Protein AF-A0AAD7HXZ3-F1 (afdb_monomer_lite)

Foldseek 3Di:
DDLVQLVVLQVVLVVCVVVLVLVSSLVSLVVSCVVPVPDPVSVVSNVVSVVSVPDPPPVPPPPDPPDDDDDDDDDPDDPDPDD

pLDDT: mean 72.45, std 17.19, range [43.94, 91.25]

Sequence (83 aa):
MCKACAQKFNERAGEHFRHGEYEQAVASYTSATGVDPTSAVYFSNLAAAYLNRKIPRCRQCSDRRAGAGSQVDQSTVPQSRGC

Secondary structure (DSSP, 8-state):
--HHHHHHHHHHHHHHHHTT-HHHHHHHHHHHHHH-TT-HHHHHHHHHHHHHHH----TT-TTSSS-----------------

Structure (mmCIF, N/CA/C/O backbone):
data_AF-A0AAD7HXZ3-F1
#
_entry.id   AF-A0AAD7HXZ3-F1
#
loop_
_atom_site.group_PDB
_atom_site.id
_atom_site.type_symbol
_atom_site.label_atom_id
_atom_site.label_alt_id
_atom_site.label_comp_id
_atom_site.label_asym_id
_atom_site.label_entity_id
_atom_site.label_seq_id
_atom_site.pdbx_PDB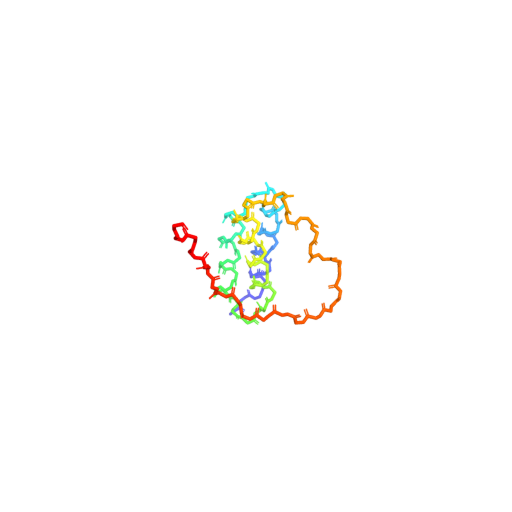_ins_code
_atom_site.Cartn_x
_atom_site.Cartn_y
_atom_site.Cartn_z
_atom_site.occupancy
_atom_site.B_iso_or_equiv
_atom_site.auth_seq_id
_atom_site.auth_comp_id
_atom_site.auth_asym_id
_atom_site.auth_atom_id
_atom_site.pdbx_PDB_model_num
ATOM 1 N N . MET A 1 1 ? 11.268 2.939 -17.098 1.00 54.91 1 MET A N 1
ATOM 2 C CA . MET A 1 1 ? 10.418 2.307 -16.064 1.00 54.91 1 MET A CA 1
ATOM 3 C C . MET A 1 1 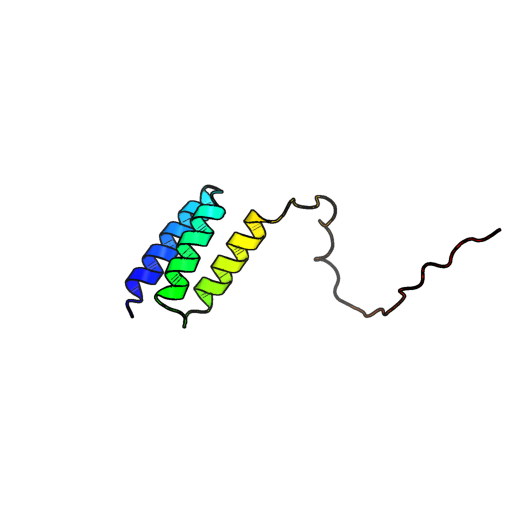? 11.162 1.117 -15.489 1.00 54.91 1 MET A C 1
ATOM 5 O O . MET A 1 1 ? 11.420 0.169 -16.219 1.00 54.91 1 MET A O 1
ATOM 9 N N . CYS A 1 2 ? 11.605 1.199 -14.235 1.00 69.50 2 CYS A N 1
ATOM 10 C CA . CYS A 1 2 ? 12.420 0.154 -13.618 1.00 69.50 2 CYS A CA 1
ATOM 11 C C . CYS A 1 2 ? 11.554 -0.678 -12.667 1.00 69.50 2 CYS A C 1
ATOM 13 O O . CYS A 1 2 ? 11.359 -0.310 -11.509 1.00 69.50 2 CYS A O 1
ATOM 15 N N . LYS A 1 3 ? 11.041 -1.810 -13.163 1.00 71.00 3 LYS A N 1
ATOM 16 C CA . LYS A 1 3 ? 10.234 -2.764 -12.379 1.00 71.00 3 LYS A CA 1
ATOM 17 C C . LYS A 1 3 ? 10.964 -3.250 -11.120 1.00 71.00 3 LYS A C 1
ATOM 19 O O . LYS A 1 3 ? 10.351 -3.413 -10.070 1.00 71.00 3 LYS A O 1
ATOM 24 N N . ALA A 1 4 ? 12.288 -3.387 -11.198 1.00 77.81 4 ALA A N 1
ATOM 25 C CA . ALA A 1 4 ? 13.131 -3.779 -10.070 1.00 77.81 4 ALA A CA 1
ATOM 26 C C . ALA A 1 4 ? 13.149 -2.734 -8.934 1.00 77.81 4 ALA A C 1
ATOM 28 O O . ALA A 1 4 ? 13.216 -3.096 -7.761 1.00 77.81 4 ALA A O 1
ATOM 29 N N . CYS A 1 5 ? 13.045 -1.437 -9.250 1.00 79.19 5 CYS A N 1
ATOM 30 C CA . CYS A 1 5 ? 12.943 -0.392 -8.228 1.00 79.19 5 CYS A CA 1
ATOM 31 C C . CYS A 1 5 ? 11.603 -0.475 -7.488 1.00 79.19 5 CYS A C 1
ATOM 33 O O . CYS A 1 5 ? 11.578 -0.404 -6.262 1.00 79.19 5 CYS A O 1
ATOM 35 N N . ALA A 1 6 ? 10.506 -0.685 -8.220 1.00 81.62 6 ALA A N 1
ATOM 36 C CA . ALA A 1 6 ? 9.177 -0.823 -7.631 1.00 81.62 6 ALA A CA 1
ATOM 37 C C . ALA A 1 6 ? 9.063 -2.073 -6.735 1.00 81.62 6 ALA A C 1
ATOM 39 O O . ALA A 1 6 ? 8.472 -2.006 -5.657 1.00 81.62 6 ALA A O 1
ATOM 40 N N . GLN A 1 7 ? 9.706 -3.186 -7.111 1.00 82.31 7 GLN A N 1
ATOM 41 C CA . GLN A 1 7 ? 9.803 -4.371 -6.250 1.00 82.31 7 GLN A CA 1
ATOM 42 C C . GLN A 1 7 ? 10.534 -4.089 -4.931 1.00 82.31 7 GLN A C 1
ATOM 44 O O . GLN A 1 7 ? 10.006 -4.434 -3.876 1.00 82.31 7 GLN A O 1
ATOM 49 N N . LYS A 1 8 ? 11.676 -3.386 -4.958 1.00 86.56 8 LYS A N 1
ATOM 50 C CA . LYS A 1 8 ? 12.392 -3.010 -3.723 1.00 86.56 8 LYS A CA 1
ATOM 51 C C . LYS A 1 8 ? 11.555 -2.132 -2.791 1.00 86.56 8 LYS A C 1
ATOM 53 O O . LYS A 1 8 ? 11.613 -2.296 -1.574 1.00 86.56 8 LYS A O 1
ATOM 58 N N . PHE A 1 9 ? 10.772 -1.201 -3.339 1.00 86.69 9 PHE A N 1
ATOM 59 C CA . PHE A 1 9 ? 9.857 -0.387 -2.534 1.00 86.69 9 PHE A CA 1
ATOM 60 C C . PHE A 1 9 ? 8.734 -1.224 -1.916 1.00 86.69 9 PHE A C 1
ATOM 62 O O . PHE A 1 9 ? 8.375 -0.991 -0.766 1.00 86.69 9 PHE A O 1
ATOM 69 N N . ASN A 1 10 ? 8.221 -2.223 -2.639 1.00 85.06 10 ASN A N 1
ATOM 70 C CA . ASN A 1 10 ? 7.211 -3.152 -2.132 1.00 85.06 10 ASN A CA 1
ATOM 71 C C . ASN A 1 10 ? 7.747 -4.031 -0.990 1.00 85.06 10 ASN A C 1
ATOM 73 O O . ASN A 1 10 ? 7.063 -4.212 0.012 1.00 85.06 10 ASN A O 1
ATOM 77 N N . GLU A 1 11 ? 8.976 -4.537 -1.107 1.00 88.31 11 GLU A N 1
ATOM 78 C CA . GLU A 1 11 ? 9.630 -5.316 -0.045 1.00 88.31 11 GLU A CA 1
ATOM 79 C C . GLU A 1 11 ? 9.827 -4.480 1.227 1.00 88.31 11 GLU A C 1
ATOM 81 O O . GLU A 1 11 ? 9.396 -4.893 2.306 1.00 88.31 11 GLU A O 1
ATOM 86 N N . ARG A 1 12 ? 10.368 -3.261 1.089 1.00 88.56 12 ARG A N 1
ATOM 87 C CA . ARG A 1 12 ? 10.516 -2.308 2.203 1.00 88.56 12 ARG A CA 1
ATOM 88 C C . ARG A 1 12 ? 9.183 -1.940 2.843 1.00 88.56 12 ARG A C 1
ATOM 90 O O . ARG A 1 12 ? 9.057 -1.941 4.063 1.00 88.56 12 ARG A O 1
ATOM 97 N N . ALA A 1 13 ? 8.169 -1.648 2.033 1.00 88.81 13 ALA A N 1
ATOM 98 C CA . ALA A 1 13 ? 6.841 -1.327 2.536 1.00 88.81 13 ALA A CA 1
ATOM 99 C C . ALA A 1 13 ? 6.212 -2.514 3.289 1.00 88.81 13 ALA A C 1
ATOM 101 O O . ALA A 1 13 ? 5.515 -2.312 4.281 1.00 88.81 13 ALA A O 1
ATOM 102 N N . GLY A 1 14 ? 6.496 -3.748 2.860 1.00 87.94 14 GLY A N 1
ATOM 103 C CA . GLY A 1 14 ? 6.113 -4.972 3.562 1.00 87.94 14 GLY A CA 1
ATOM 104 C C . GLY A 1 14 ? 6.841 -5.181 4.896 1.00 87.94 14 GLY A C 1
ATOM 105 O O . GLY A 1 14 ? 6.248 -5.723 5.828 1.00 87.94 14 GLY A O 1
ATOM 106 N N . GLU A 1 15 ? 8.099 -4.747 5.031 1.00 91.25 15 GLU A N 1
ATOM 107 C CA . GLU A 1 15 ? 8.774 -4.661 6.338 1.00 91.25 15 GLU A CA 1
ATOM 108 C C . GLU A 1 15 ? 8.089 -3.644 7.250 1.00 91.25 15 GLU A C 1
ATOM 110 O O . GLU A 1 15 ? 7.643 -4.019 8.332 1.00 91.25 15 GLU A O 1
ATOM 115 N N . HIS A 1 16 ? 7.903 -2.401 6.799 1.00 89.94 16 HIS A N 1
ATOM 116 C CA . HIS A 1 16 ? 7.227 -1.371 7.598 1.00 89.94 16 HIS A CA 1
ATOM 117 C C . HIS A 1 16 ? 5.813 -1.796 8.021 1.00 89.94 16 HIS A C 1
ATOM 119 O O . HIS A 1 16 ? 5.410 -1.582 9.163 1.00 89.94 16 HIS A O 1
ATOM 125 N N . PHE A 1 17 ? 5.073 -2.476 7.138 1.00 86.88 17 PHE A N 1
ATOM 126 C CA . PHE A 1 17 ? 3.758 -3.030 7.459 1.00 86.88 17 PHE A CA 1
ATOM 127 C C . PHE A 1 17 ? 3.825 -4.084 8.578 1.00 86.88 17 PHE A C 1
ATOM 129 O O . PHE A 1 17 ? 2.970 -4.090 9.461 1.00 86.88 17 PHE A O 1
ATOM 136 N N . ARG A 1 18 ? 4.853 -4.945 8.584 1.00 85.69 18 ARG A N 1
ATOM 137 C CA . ARG A 1 18 ? 5.089 -5.926 9.660 1.00 85.69 18 ARG A CA 1
ATOM 138 C C . ARG A 1 18 ? 5.533 -5.273 10.970 1.00 85.69 18 ARG A C 1
ATOM 140 O O . ARG A 1 18 ? 5.181 -5.774 12.032 1.00 85.69 18 ARG A O 1
ATOM 147 N N . HIS A 1 19 ? 6.252 -4.157 10.898 1.00 88.44 19 HIS A N 1
ATOM 148 C CA . HIS A 1 19 ? 6.656 -3.367 12.063 1.00 88.44 19 HIS A CA 1
ATOM 149 C C . HIS A 1 19 ? 5.530 -2.486 12.635 1.00 88.44 19 HIS A C 1
ATOM 151 O O . HIS A 1 19 ? 5.713 -1.862 13.676 1.00 88.44 19 HIS A O 1
ATOM 157 N N . GLY A 1 20 ? 4.354 -2.446 11.994 1.00 85.62 20 GLY A N 1
ATOM 158 C CA . GLY A 1 20 ? 3.234 -1.588 12.399 1.00 85.62 20 GLY A CA 1
ATOM 159 C C . GLY A 1 20 ? 3.392 -0.124 11.975 1.00 85.62 20 GLY A C 1
ATOM 160 O O . GLY A 1 20 ? 2.561 0.719 12.310 1.00 85.62 20 GLY A O 1
ATOM 161 N N . GLU A 1 21 ? 4.423 0.190 11.193 1.00 89.75 21 GLU A N 1
ATOM 162 C CA . GLU A 1 21 ? 4.712 1.518 10.656 1.00 89.75 21 GLU A CA 1
ATOM 163 C C . GLU A 1 21 ? 3.906 1.772 9.373 1.00 89.75 21 GLU A C 1
ATOM 165 O O . GLU A 1 21 ? 4.443 1.985 8.282 1.00 89.75 21 GLU A O 1
ATOM 170 N N . TYR A 1 22 ? 2.577 1.747 9.488 1.00 87.81 22 TYR A N 1
ATOM 171 C CA . TYR A 1 22 ? 1.686 1.854 8.328 1.00 87.81 22 TYR A CA 1
ATOM 172 C C . TYR A 1 22 ? 1.851 3.175 7.556 1.00 87.81 22 TYR A C 1
ATOM 174 O O . TYR A 1 22 ? 1.662 3.202 6.344 1.00 87.81 22 TYR A O 1
ATOM 182 N N . GLU A 1 23 ? 2.242 4.264 8.225 1.00 87.81 23 GLU A N 1
ATOM 183 C CA . GLU A 1 23 ? 2.518 5.560 7.584 1.00 87.81 23 GLU A CA 1
ATOM 184 C C . GLU A 1 23 ? 3.715 5.499 6.622 1.00 87.81 23 GLU A C 1
ATOM 186 O O . GLU A 1 23 ? 3.627 5.956 5.481 1.00 87.81 23 GLU A O 1
ATOM 191 N N . GLN A 1 24 ? 4.819 4.886 7.061 1.00 88.81 24 GLN A N 1
ATOM 192 C CA . GLN A 1 24 ? 6.032 4.732 6.252 1.00 88.81 24 GLN A CA 1
ATOM 193 C C . GLN A 1 24 ? 5.826 3.712 5.126 1.00 88.81 24 GLN A C 1
ATOM 195 O O . GLN A 1 24 ? 6.300 3.909 4.001 1.00 88.81 24 GLN A O 1
ATOM 200 N N . ALA A 1 25 ? 5.045 2.658 5.392 1.00 90.50 25 ALA A N 1
ATOM 201 C CA . ALA A 1 25 ? 4.632 1.699 4.373 1.00 90.50 25 ALA A CA 1
ATOM 202 C C . ALA A 1 25 ? 3.841 2.385 3.246 1.00 90.50 25 ALA A C 1
ATOM 204 O O . ALA A 1 25 ? 4.124 2.170 2.068 1.00 90.50 25 ALA A O 1
ATOM 205 N N . VAL A 1 26 ? 2.896 3.266 3.594 1.00 90.12 26 VAL A N 1
ATOM 206 C CA . VAL A 1 26 ? 2.108 4.045 2.626 1.00 90.12 26 VAL A CA 1
ATOM 207 C C . VAL A 1 26 ? 2.998 4.931 1.750 1.00 90.12 26 VAL A C 1
ATOM 209 O O . VAL A 1 26 ? 2.827 4.943 0.529 1.00 90.12 26 VAL A O 1
ATOM 212 N N . ALA A 1 27 ? 3.966 5.644 2.330 1.00 90.44 27 ALA A N 1
ATOM 213 C CA . ALA A 1 27 ? 4.879 6.494 1.562 1.00 90.44 27 ALA A CA 1
ATOM 214 C C . ALA A 1 27 ? 5.725 5.681 0.560 1.00 90.44 27 ALA A C 1
ATOM 216 O O . ALA A 1 27 ? 5.892 6.073 -0.602 1.00 90.44 27 ALA A O 1
ATOM 217 N N . SER A 1 28 ? 6.193 4.504 0.985 1.00 90.50 28 SER A N 1
ATOM 218 C CA . SER A 1 28 ? 6.963 3.579 0.145 1.00 90.50 28 SER A CA 1
ATOM 219 C C . SER A 1 28 ? 6.126 2.995 -0.999 1.00 90.50 28 SER A C 1
ATO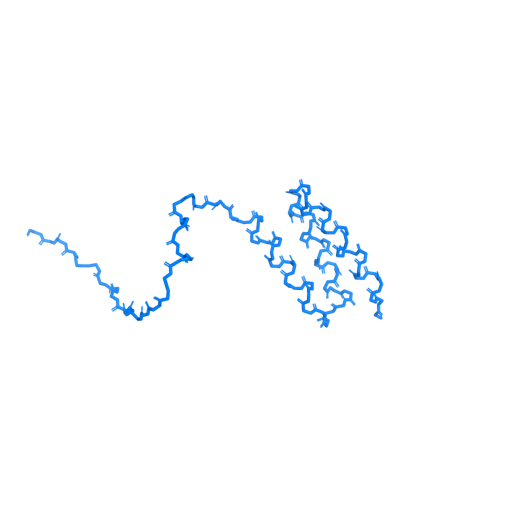M 221 O O . SER A 1 28 ? 6.571 2.989 -2.147 1.00 90.50 28 SER A O 1
ATOM 223 N N . TYR A 1 29 ? 4.883 2.581 -0.728 1.00 90.19 29 TYR A N 1
ATOM 224 C CA . TYR A 1 29 ? 3.956 2.119 -1.766 1.00 90.19 29 TYR A CA 1
ATOM 225 C C . TYR A 1 29 ? 3.573 3.227 -2.751 1.00 90.19 29 TYR A C 1
ATOM 227 O O . TYR A 1 29 ? 3.494 2.977 -3.951 1.00 90.19 29 TYR A O 1
ATOM 235 N N . THR A 1 30 ? 3.404 4.460 -2.272 1.00 88.81 30 THR A N 1
ATOM 236 C CA . THR A 1 30 ? 3.096 5.614 -3.131 1.00 88.81 30 THR A CA 1
ATOM 237 C C . THR A 1 30 ? 4.242 5.876 -4.113 1.00 88.81 30 THR A C 1
ATOM 239 O O . THR A 1 30 ? 4.020 6.050 -5.313 1.00 88.81 30 THR A O 1
ATOM 242 N N . SER A 1 31 ? 5.483 5.791 -3.628 1.00 87.75 31 SER A N 1
ATOM 243 C CA . SER A 1 31 ? 6.681 5.893 -4.469 1.00 87.75 31 SER A CA 1
ATOM 244 C C . SER A 1 31 ? 6.748 4.759 -5.501 1.00 87.75 31 SER A C 1
ATOM 246 O O . SER A 1 31 ? 7.069 5.005 -6.661 1.00 87.75 31 SER A O 1
ATOM 248 N N . ALA A 1 32 ? 6.366 3.531 -5.124 1.00 87.44 32 ALA A N 1
ATOM 249 C CA . ALA A 1 32 ? 6.298 2.395 -6.046 1.00 87.44 32 ALA A CA 1
ATOM 250 C C . ALA A 1 32 ? 5.268 2.610 -7.171 1.00 87.44 32 ALA A C 1
ATOM 252 O O . ALA A 1 32 ? 5.587 2.376 -8.336 1.00 87.44 32 ALA A O 1
ATOM 253 N N . THR A 1 33 ? 4.072 3.120 -6.846 1.00 86.44 33 THR A N 1
ATOM 254 C CA . THR A 1 33 ? 3.022 3.413 -7.843 1.00 86.44 33 THR A CA 1
ATOM 255 C C . THR A 1 33 ? 3.398 4.540 -8.807 1.00 86.44 33 THR A C 1
ATOM 257 O O . THR A 1 33 ? 2.950 4.535 -9.949 1.00 86.44 33 THR A O 1
ATOM 260 N N . GLY A 1 34 ? 4.249 5.482 -8.385 1.00 83.81 34 GLY A N 1
ATOM 261 C CA . GLY A 1 34 ? 4.776 6.527 -9.268 1.00 83.81 34 GLY A CA 1
ATOM 262 C C . GLY A 1 34 ? 5.829 6.014 -10.256 1.00 83.81 34 GLY A C 1
ATOM 263 O O . GLY A 1 34 ? 5.959 6.548 -11.355 1.00 83.81 34 GLY A O 1
ATOM 264 N N . VAL A 1 35 ? 6.570 4.964 -9.885 1.00 85.06 35 VAL A N 1
ATOM 265 C CA . VAL A 1 35 ? 7.594 4.341 -10.742 1.00 85.06 35 VAL A CA 1
ATOM 266 C C . VAL A 1 35 ? 6.977 3.346 -11.723 1.00 85.06 35 VAL A C 1
ATOM 268 O O . VAL A 1 35 ? 7.406 3.278 -12.878 1.00 85.06 35 VAL A O 1
ATOM 271 N N . ASP A 1 36 ? 5.991 2.576 -11.264 1.00 80.25 36 ASP A N 1
ATOM 272 C CA . ASP A 1 36 ? 5.256 1.620 -12.084 1.00 80.25 36 ASP A CA 1
ATOM 273 C C . ASP A 1 36 ? 3.742 1.735 -11.821 1.00 80.25 36 ASP A C 1
ATOM 275 O O . ASP A 1 36 ? 3.189 1.043 -10.959 1.00 80.25 36 ASP A O 1
ATOM 279 N N . PRO A 1 37 ? 3.050 2.611 -12.571 1.00 78.88 37 PRO A N 1
ATOM 280 C CA . PRO A 1 37 ? 1.610 2.810 -12.424 1.00 78.88 37 PRO A CA 1
ATOM 281 C C . PRO A 1 37 ? 0.782 1.672 -13.039 1.00 78.88 37 PRO A C 1
ATOM 283 O O . PRO A 1 37 ? -0.444 1.723 -13.001 1.00 78.88 37 PRO A O 1
ATOM 286 N N . THR A 1 38 ? 1.416 0.650 -13.624 1.00 81.88 38 THR A N 1
ATOM 287 C CA . THR A 1 38 ? 0.713 -0.437 -14.325 1.00 81.88 38 THR A CA 1
ATOM 288 C C . THR A 1 38 ? 0.419 -1.639 -13.435 1.00 81.88 38 THR A C 1
ATOM 290 O O . THR A 1 38 ? -0.404 -2.486 -13.778 1.00 81.88 38 THR A O 1
ATOM 293 N N . SER A 1 39 ? 1.063 -1.718 -12.271 1.00 79.69 39 SER A N 1
ATOM 294 C CA . SER A 1 39 ? 0.923 -2.854 -11.369 1.00 79.69 39 SER A CA 1
ATOM 295 C C . SER A 1 39 ? -0.212 -2.657 -10.362 1.00 79.69 39 SER A C 1
ATOM 297 O O . SER A 1 39 ? -0.087 -1.932 -9.373 1.00 79.69 39 SER A O 1
ATOM 299 N N . ALA A 1 40 ? -1.312 -3.387 -10.571 1.00 80.69 40 ALA A N 1
ATOM 300 C CA . ALA A 1 40 ? -2.451 -3.436 -9.650 1.00 80.69 40 ALA A CA 1
ATOM 301 C C . ALA A 1 40 ? -2.067 -3.916 -8.235 1.00 80.69 40 ALA A C 1
ATOM 303 O O . ALA A 1 40 ? -2.695 -3.519 -7.254 1.00 80.69 40 ALA A O 1
ATOM 304 N N . VAL A 1 41 ? -1.000 -4.717 -8.117 1.00 84.38 41 VAL A N 1
ATOM 305 C CA . VAL A 1 41 ? -0.507 -5.255 -6.839 1.00 84.38 41 VAL A CA 1
ATOM 306 C C . VAL A 1 41 ? -0.108 -4.132 -5.878 1.00 84.38 41 VAL A C 1
ATOM 308 O O . VAL A 1 41 ? -0.426 -4.195 -4.691 1.00 84.38 41 VAL A O 1
ATOM 311 N N . TYR A 1 42 ? 0.532 -3.068 -6.376 1.00 85.00 42 TYR A N 1
ATOM 312 C CA . TYR A 1 42 ? 0.958 -1.951 -5.526 1.00 85.00 42 TYR A CA 1
ATOM 313 C C . TYR A 1 42 ? -0.230 -1.149 -5.000 1.00 85.00 42 TYR A C 1
ATOM 315 O O . TYR A 1 42 ? -0.238 -0.773 -3.831 1.00 85.00 42 TYR A O 1
ATOM 323 N N . PHE A 1 43 ? -1.269 -0.962 -5.817 1.00 85.69 43 PHE A N 1
ATOM 324 C CA . PHE A 1 43 ? -2.506 -0.319 -5.379 1.00 85.69 43 PHE A CA 1
ATOM 325 C C . PHE A 1 43 ? -3.254 -1.159 -4.337 1.00 85.69 43 PHE A C 1
ATOM 327 O O . PHE A 1 43 ? -3.748 -0.607 -3.353 1.00 85.69 43 PHE A O 1
ATOM 334 N N . SER A 1 44 ? -3.290 -2.489 -4.495 1.00 87.56 44 SER A N 1
ATOM 335 C CA . SER A 1 44 ? -3.873 -3.390 -3.490 1.00 87.56 44 SER A CA 1
ATOM 336 C C . SER A 1 44 ? -3.132 -3.314 -2.152 1.00 87.56 44 SER A C 1
ATOM 338 O O . SER A 1 44 ? -3.762 -3.181 -1.101 1.00 87.56 44 SER A O 1
ATOM 340 N N . ASN A 1 45 ? -1.798 -3.333 -2.181 1.00 86.06 45 ASN A N 1
ATOM 341 C CA . ASN A 1 45 ? -0.982 -3.266 -0.969 1.00 86.06 45 ASN A CA 1
ATOM 342 C C . ASN A 1 45 ? -1.053 -1.886 -0.294 1.00 86.06 45 ASN A C 1
ATOM 344 O O . ASN A 1 45 ? -1.142 -1.799 0.932 1.00 86.06 45 ASN A O 1
ATOM 348 N N . LEU A 1 46 ? -1.104 -0.809 -1.084 1.00 88.75 46 LEU A N 1
ATOM 349 C CA . LEU A 1 46 ? -1.329 0.551 -0.598 1.00 88.75 46 LEU A CA 1
ATOM 350 C C . LEU A 1 46 ? -2.688 0.671 0.110 1.00 88.75 46 LEU A C 1
ATOM 352 O O . LEU A 1 46 ? -2.764 1.214 1.212 1.00 88.75 46 LEU A O 1
ATOM 356 N N . ALA A 1 47 ? -3.753 0.121 -0.483 1.00 87.38 47 ALA A N 1
ATOM 357 C CA . ALA A 1 47 ? -5.081 0.102 0.126 1.00 87.38 47 ALA A CA 1
ATOM 358 C C . ALA A 1 47 ? -5.082 -0.663 1.458 1.00 87.38 47 ALA A C 1
ATOM 360 O O . ALA A 1 47 ? -5.614 -0.164 2.450 1.00 87.38 47 ALA A O 1
ATOM 361 N N . ALA A 1 48 ? -4.424 -1.825 1.522 1.00 85.19 48 ALA A N 1
ATOM 362 C CA . ALA A 1 48 ? -4.266 -2.572 2.767 1.00 85.19 48 ALA A CA 1
ATOM 363 C C . ALA A 1 48 ? -3.517 -1.757 3.837 1.00 85.19 48 ALA A C 1
ATOM 365 O O . ALA A 1 48 ? -3.954 -1.711 4.989 1.00 85.19 48 ALA A O 1
ATOM 366 N N . ALA A 1 49 ? -2.436 -1.064 3.472 1.00 87.19 49 ALA A N 1
ATOM 367 C CA . ALA A 1 49 ? -1.699 -0.196 4.389 1.00 87.19 49 ALA A CA 1
ATOM 368 C C . ALA A 1 49 ? -2.568 0.960 4.918 1.00 87.19 49 ALA A C 1
ATOM 370 O O . ALA A 1 49 ? -2.590 1.214 6.123 1.00 87.19 49 ALA A O 1
ATOM 371 N N . TYR A 1 50 ? -3.365 1.602 4.057 1.00 85.00 50 TYR A N 1
ATOM 372 C CA . TYR A 1 50 ? -4.306 2.646 4.475 1.00 85.00 50 TYR A CA 1
ATOM 373 C C . TYR A 1 50 ? -5.416 2.132 5.388 1.00 85.00 50 TYR A C 1
ATOM 375 O O . TYR A 1 50 ? -5.769 2.820 6.349 1.00 85.00 50 TYR A O 1
ATOM 383 N N . LEU A 1 51 ? -5.956 0.944 5.107 1.00 83.81 51 LEU A N 1
ATOM 384 C CA . LEU A 1 51 ? -6.981 0.322 5.939 1.00 83.81 51 LEU A CA 1
ATOM 385 C C . LEU A 1 51 ? -6.441 0.056 7.340 1.00 83.81 51 LEU A C 1
ATOM 387 O O . LEU A 1 51 ? -7.083 0.452 8.304 1.00 83.81 51 LEU A O 1
ATOM 391 N N . ASN A 1 52 ? -5.241 -0.519 7.455 1.00 81.12 52 ASN A N 1
ATOM 392 C CA . ASN A 1 52 ? -4.620 -0.805 8.751 1.00 81.12 52 ASN A CA 1
ATOM 393 C C . ASN A 1 52 ? -4.185 0.463 9.501 1.00 81.12 52 ASN A C 1
ATOM 395 O O . ASN A 1 52 ? -4.281 0.494 10.724 1.00 81.12 52 ASN A O 1
ATOM 399 N N . ARG A 1 53 ? -3.799 1.534 8.790 1.00 80.44 53 ARG A N 1
ATOM 400 C CA . ARG A 1 53 ? -3.530 2.842 9.408 1.00 80.44 53 ARG A CA 1
ATOM 401 C C . ARG A 1 53 ? -4.790 3.490 9.988 1.00 80.44 53 ARG A C 1
ATOM 403 O O . ARG A 1 53 ? -4.722 4.124 11.034 1.00 80.44 53 ARG A O 1
ATOM 410 N N . LYS A 1 54 ? -5.919 3.414 9.270 1.00 65.56 54 LYS A N 1
ATOM 411 C CA . LYS A 1 54 ? -7.126 4.208 9.567 1.00 65.56 54 LYS A CA 1
ATOM 412 C C . LYS A 1 54 ? -8.172 3.520 10.436 1.00 65.56 54 LYS A C 1
ATOM 414 O O . LYS A 1 54 ? -9.091 4.213 10.858 1.00 65.56 54 LYS A O 1
ATOM 419 N N . ILE A 1 55 ? -8.096 2.216 10.693 1.00 57.44 55 ILE A N 1
ATOM 420 C CA . ILE A 1 55 ? -9.101 1.547 11.528 1.00 57.44 55 ILE A CA 1
ATOM 421 C C . ILE A 1 55 ? -8.770 1.665 13.024 1.00 57.44 55 ILE A C 1
ATOM 423 O O . ILE A 1 55 ? -7.954 0.891 13.526 1.00 57.44 55 ILE A O 1
ATOM 427 N N . PRO A 1 56 ? -9.501 2.481 13.813 1.00 49.38 56 PRO A N 1
ATOM 428 C CA . PRO A 1 56 ? -9.928 1.969 15.098 1.00 49.38 56 PRO A CA 1
ATOM 429 C C . PRO A 1 56 ? -10.801 0.761 14.761 1.00 49.38 56 PRO A C 1
ATOM 431 O O . PRO A 1 56 ? -11.890 0.901 14.203 1.00 49.38 56 PRO A O 1
ATOM 434 N N . ARG A 1 57 ? -10.295 -0.453 15.005 1.00 50.12 57 ARG A N 1
ATOM 435 C CA . ARG A 1 57 ? -11.144 -1.645 14.985 1.00 50.12 57 ARG A CA 1
ATOM 436 C C . ARG A 1 57 ? -12.330 -1.341 15.897 1.00 50.12 57 ARG A C 1
ATOM 438 O O . ARG A 1 57 ? -12.177 -1.353 17.117 1.00 50.12 57 ARG A O 1
ATOM 445 N N . CYS A 1 58 ? -13.508 -1.083 15.331 1.00 50.16 58 CYS A N 1
ATOM 446 C CA . CYS A 1 58 ? -14.741 -1.229 16.080 1.00 50.16 58 CYS A CA 1
ATOM 447 C C . CYS A 1 58 ? -14.792 -2.707 16.467 1.00 50.16 58 CYS A C 1
ATOM 449 O O . CYS A 1 58 ? -15.177 -3.554 15.663 1.00 50.16 58 CYS A O 1
ATOM 451 N N . ARG A 1 59 ? -14.350 -3.010 17.697 1.00 50.91 59 ARG A N 1
ATOM 452 C CA . ARG A 1 59 ? -14.385 -4.344 18.321 1.00 50.91 59 ARG A CA 1
ATO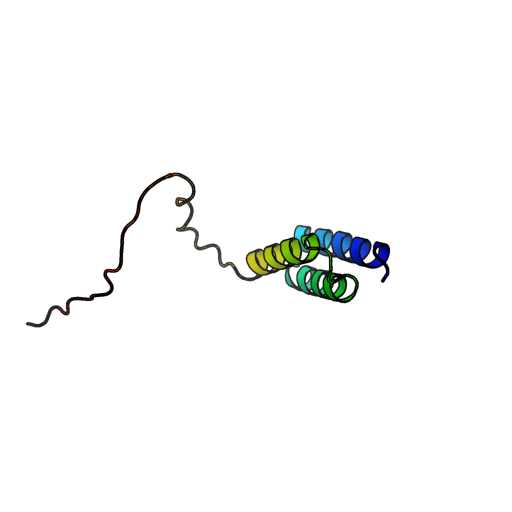M 453 C C . ARG A 1 59 ? -15.766 -5.008 18.221 1.00 50.91 59 ARG A C 1
ATOM 455 O O . ARG A 1 59 ? -15.862 -6.208 18.414 1.00 50.91 59 ARG A O 1
ATOM 462 N N . GLN A 1 60 ? -16.809 -4.234 17.922 1.00 51.81 60 GLN A N 1
ATOM 463 C CA . GLN A 1 60 ? -18.194 -4.674 17.805 1.00 51.81 60 GLN A CA 1
ATOM 464 C C . GLN A 1 60 ? -18.574 -5.258 16.430 1.00 51.81 60 GLN A C 1
ATOM 466 O O . GLN A 1 60 ? -19.648 -5.833 16.309 1.00 51.81 60 GLN A O 1
ATOM 471 N N . CYS A 1 61 ? -17.744 -5.132 15.387 1.00 49.97 61 CYS A N 1
ATOM 472 C CA . CYS A 1 61 ? -18.096 -5.607 14.037 1.00 49.97 61 CYS A CA 1
ATOM 473 C C . CYS A 1 61 ? -17.564 -7.014 13.708 1.00 49.97 61 CYS A C 1
ATOM 475 O O . CYS A 1 61 ? -17.447 -7.360 12.532 1.00 49.97 61 CYS A O 1
ATOM 477 N N . SER A 1 62 ? -17.242 -7.825 14.719 1.00 51.78 62 SER A N 1
ATOM 478 C CA . SER A 1 62 ? -16.674 -9.173 14.562 1.00 51.78 62 SER A CA 1
ATOM 479 C C . SER A 1 62 ? -17.526 -10.142 13.727 1.00 51.78 62 SER A C 1
ATOM 481 O O . SER A 1 62 ? -16.977 -11.118 13.234 1.00 51.78 62 SER A O 1
ATOM 483 N N . ASP A 1 63 ? -18.817 -9.873 13.487 1.00 52.12 63 ASP A N 1
ATOM 484 C CA . ASP A 1 63 ? -19.757 -10.901 13.007 1.00 52.12 63 ASP A CA 1
ATOM 485 C C . ASP A 1 63 ? -20.586 -10.526 11.764 1.00 52.12 63 ASP A C 1
ATOM 487 O O . ASP A 1 63 ? -21.775 -10.823 11.682 1.00 52.12 63 ASP A O 1
ATOM 491 N N . ARG A 1 64 ? -19.992 -9.915 10.730 1.00 50.41 64 ARG A N 1
ATOM 492 C CA . ARG A 1 64 ? -20.609 -9.925 9.378 1.00 50.41 64 ARG A CA 1
ATOM 493 C C . ARG A 1 64 ? -19.689 -10.471 8.294 1.00 50.41 64 ARG A C 1
ATOM 495 O O . ARG A 1 64 ? -19.594 -9.941 7.192 1.00 50.41 64 ARG A O 1
ATOM 502 N N . ARG A 1 65 ? -19.050 -11.601 8.598 1.00 49.78 65 ARG A N 1
ATOM 503 C CA . ARG A 1 65 ? -18.576 -12.541 7.574 1.00 49.78 65 ARG A CA 1
ATOM 504 C C . ARG A 1 65 ? -18.982 -13.976 7.910 1.00 49.78 65 ARG A C 1
ATOM 506 O O . ARG A 1 65 ? -18.169 -14.885 7.857 1.00 49.78 65 ARG A O 1
ATOM 513 N N . ALA A 1 66 ? -20.251 -14.168 8.245 1.00 51.09 66 ALA A N 1
ATOM 514 C CA . ALA A 1 66 ? -20.901 -15.472 8.209 1.00 51.09 66 ALA A CA 1
ATOM 515 C C . ALA A 1 66 ? -22.385 -15.241 7.915 1.00 51.09 66 ALA A C 1
ATOM 517 O O . ALA A 1 66 ? -23.141 -14.837 8.789 1.00 51.09 66 ALA A O 1
ATOM 518 N N . GLY A 1 67 ? -22.784 -15.408 6.658 1.00 43.94 67 GLY A N 1
ATOM 519 C CA . GLY A 1 67 ? -24.178 -15.252 6.257 1.00 43.94 67 GLY A CA 1
ATOM 520 C C . GLY A 1 67 ? -24.302 -14.790 4.820 1.00 43.94 67 GLY A C 1
ATOM 521 O O . GLY A 1 67 ? -24.373 -13.599 4.538 1.00 43.94 67 GLY A O 1
ATOM 522 N N . ALA A 1 68 ? -24.306 -15.752 3.908 1.00 51.06 68 ALA A N 1
ATOM 523 C CA . ALA A 1 68 ? -24.926 -15.579 2.612 1.00 51.06 68 ALA A CA 1
ATOM 524 C C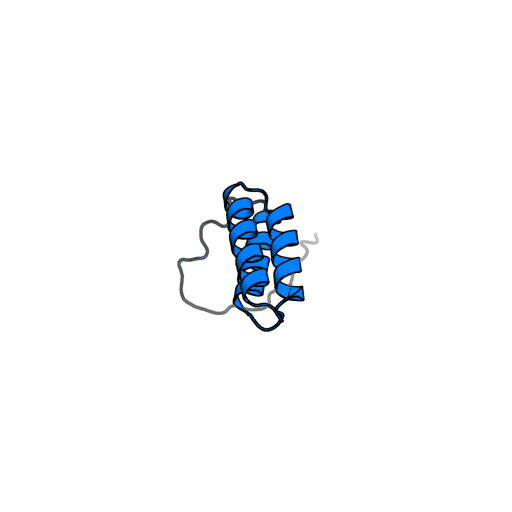 . ALA A 1 68 ? -26.365 -15.044 2.773 1.00 51.06 68 ALA A C 1
ATOM 526 O O . ALA A 1 68 ? -27.086 -15.489 3.662 1.00 51.06 68 ALA A O 1
ATOM 527 N N . GLY A 1 69 ? -26.786 -14.169 1.858 1.00 46.06 69 GLY A N 1
ATOM 528 C CA . GLY A 1 69 ? -28.195 -14.010 1.505 1.00 46.06 69 GLY A CA 1
ATOM 529 C C . GLY A 1 69 ? -28.899 -12.729 1.965 1.00 46.06 69 GLY A C 1
ATOM 530 O O . GLY A 1 69 ? -29.010 -12.439 3.148 1.00 46.06 69 GLY A O 1
ATOM 531 N N . SER A 1 70 ? -29.514 -12.095 0.966 1.00 47.59 70 SER A N 1
ATOM 532 C CA . SER A 1 70 ? -30.767 -11.333 1.022 1.00 47.59 70 SER A CA 1
ATOM 533 C C . SER A 1 70 ? -30.712 -9.819 1.265 1.00 47.59 70 SER A C 1
ATOM 535 O O . SER A 1 70 ? -30.272 -9.325 2.298 1.00 47.59 70 SER A O 1
ATOM 537 N N . GLN A 1 71 ? -31.255 -9.110 0.268 1.00 50.62 71 GLN A N 1
ATOM 538 C CA . GLN A 1 71 ? -31.875 -7.781 0.319 1.00 50.62 71 GLN A CA 1
ATOM 539 C C . GLN A 1 71 ? -32.492 -7.424 1.674 1.00 50.62 71 GLN A C 1
ATOM 541 O O . GLN A 1 71 ? -33.147 -8.272 2.269 1.00 50.62 71 GLN A O 1
ATOM 546 N N . VAL A 1 72 ? -32.372 -6.152 2.065 1.00 49.75 72 VAL A N 1
ATOM 547 C CA . VAL A 1 72 ? -33.482 -5.188 2.264 1.00 49.75 72 VAL A CA 1
ATOM 548 C C . VAL A 1 72 ? -32.837 -3.823 2.564 1.00 49.75 72 VAL A C 1
ATOM 550 O O . VAL A 1 72 ? -31.953 -3.727 3.407 1.00 49.75 72 VAL A O 1
ATOM 553 N N . ASP A 1 73 ? -32.954 -2.822 1.700 1.00 44.56 73 ASP A N 1
ATOM 554 C CA . ASP A 1 73 ? -34.113 -1.982 1.353 1.00 44.56 73 ASP A CA 1
ATOM 555 C C . ASP A 1 73 ? -34.239 -0.725 2.233 1.00 44.56 73 ASP A C 1
ATOM 557 O O . ASP A 1 73 ? -34.028 -0.727 3.444 1.00 44.56 73 ASP A O 1
ATOM 561 N N . GLN A 1 74 ? -34.486 0.380 1.539 1.00 49.94 74 GLN A N 1
ATOM 562 C CA . GLN A 1 74 ? -34.444 1.759 1.992 1.00 49.94 74 GLN A CA 1
ATOM 563 C C . GLN A 1 74 ? -35.511 2.002 3.068 1.00 49.94 74 GLN A C 1
ATOM 565 O O . GLN A 1 74 ? -36.702 2.006 2.791 1.00 49.94 74 GLN A O 1
ATOM 570 N N . SER A 1 75 ? -35.115 2.253 4.313 1.00 47.97 75 SER A N 1
ATOM 571 C CA . SER A 1 75 ? -36.035 2.762 5.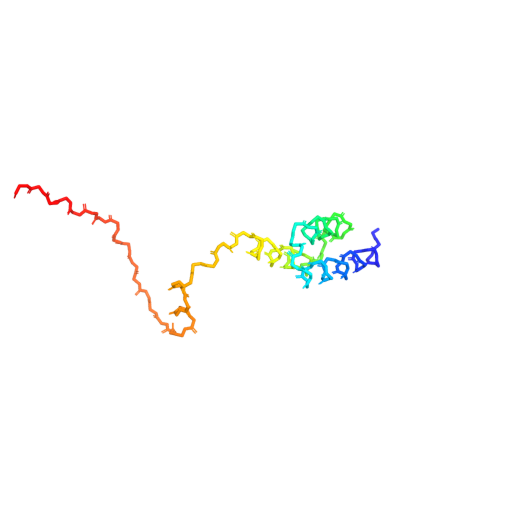341 1.00 47.97 75 SER A CA 1
ATOM 572 C C . SER A 1 75 ? -35.332 3.778 6.227 1.00 47.97 75 SER A C 1
ATOM 574 O O . SER A 1 75 ? -35.196 3.659 7.440 1.00 47.97 75 SER A O 1
ATOM 576 N N . THR A 1 76 ? -34.879 4.823 5.548 1.00 55.00 76 THR A N 1
ATOM 577 C CA . THR A 1 76 ? -34.612 6.146 6.092 1.00 55.00 76 THR A CA 1
ATOM 578 C C . THR A 1 76 ? -35.950 6.809 6.436 1.00 55.00 76 THR A C 1
ATOM 580 O O . THR A 1 76 ? -36.426 7.641 5.677 1.00 55.00 76 THR A O 1
ATOM 583 N N . VAL A 1 77 ? -36.586 6.463 7.559 1.00 52.12 77 VAL A N 1
ATOM 584 C CA . VAL A 1 77 ? -37.595 7.351 8.169 1.00 52.12 77 VAL A CA 1
ATOM 585 C C . VAL A 1 77 ? -37.511 7.258 9.697 1.00 52.12 77 VAL A C 1
ATOM 587 O O . VAL A 1 77 ? -37.991 6.285 10.279 1.00 52.12 77 VAL A O 1
ATOM 590 N N . PRO A 1 78 ? -36.935 8.256 10.389 1.00 49.00 78 PRO A N 1
ATOM 591 C CA . PRO A 1 78 ? -37.127 8.394 11.822 1.00 49.00 78 PRO A CA 1
ATOM 592 C C . PRO A 1 78 ? -38.531 8.965 12.053 1.00 49.00 78 PRO A C 1
ATOM 594 O O . PRO A 1 78 ? -38.760 10.153 11.835 1.00 49.00 78 PRO A O 1
ATOM 597 N N . GLN A 1 79 ? -39.497 8.143 12.475 1.00 49.38 79 GLN A N 1
ATOM 598 C CA . GLN A 1 79 ? -40.756 8.689 12.984 1.00 49.38 79 GLN A CA 1
ATOM 599 C C . GLN A 1 79 ? -40.526 9.257 14.387 1.00 49.38 79 GLN A C 1
ATOM 601 O O . GLN A 1 79 ? -40.477 8.554 15.395 1.00 49.38 79 GLN A O 1
ATOM 606 N N . SER A 1 80 ? -40.347 10.575 14.389 1.00 51.09 80 SER A N 1
ATOM 607 C CA . SER A 1 80 ? -40.655 11.518 15.456 1.00 51.09 80 SER A CA 1
ATOM 608 C C . SER A 1 80 ? -41.802 11.042 16.354 1.00 51.09 80 SER A C 1
ATOM 610 O O . SER A 1 80 ? -42.959 11.022 15.938 1.00 51.09 80 SER A O 1
ATOM 612 N N . ARG A 1 81 ? -41.487 10.719 17.612 1.00 51.16 81 ARG A N 1
ATOM 613 C CA . ARG A 1 81 ? -42.482 10.670 18.687 1.00 51.16 81 ARG A CA 1
ATOM 614 C C . ARG A 1 81 ? -42.773 12.105 19.124 1.00 51.16 81 ARG A C 1
ATOM 616 O O . ARG A 1 81 ? -42.006 12.682 19.889 1.00 51.16 81 ARG A O 1
ATOM 623 N N . GLY A 1 82 ? -43.831 12.681 18.562 1.00 56.50 82 GLY A N 1
ATOM 624 C CA . GLY A 1 82 ? -44.466 13.903 19.044 1.00 56.50 82 GLY A CA 1
ATOM 625 C C . GLY A 1 82 ? -45.715 13.552 19.851 1.00 56.50 82 GLY A C 1
ATOM 626 O O . GLY A 1 82 ? -46.527 12.778 19.355 1.00 56.50 82 GLY A O 1
ATOM 627 N N . CYS A 1 83 ? -45.799 14.159 21.040 1.00 47.00 83 CYS A N 1
ATOM 628 C CA . CYS A 1 83 ? -46.897 14.203 22.019 1.00 47.00 83 CYS A CA 1
ATOM 629 C C . CYS A 1 83 ? -47.390 12.871 22.603 1.00 47.00 83 CYS A C 1
ATOM 631 O O . CYS A 1 83 ? -48.075 12.100 21.900 1.00 47.00 83 CYS A O 1
#

Organism: NCBI:txid1033252

Radius of gyration: 20.05 Å; chains: 1; bounding box: 60×30×38 Å

InterPro domains:
  IPR011990 Tetratricopeptide-like helical domain superfamily [G3DSA:1.25.40.10] (2-67)
  IPR011990 Tetratricopeptide-like helical domain superfamily [SSF48452] (6-54)
  IPR019734 Tetratricopeptide repeat [PS50005] (6-39)